Protein AF-A0A662M946-F1 (afdb_monomer)

pLDDT: mean 91.31, std 3.87, range [78.06, 96.06]

Secondary structure (DSSP, 8-state):
-EEEEEE---HHHHTT-PPPEEEEE-SSHHHHHHHHHHHHHHHTTS-EEEEEEE--GGGTPPPEEEE-

Solvent-accessible surface area (backbone atoms only — not comparable to full-atom values): 4042 Å² total; per-residue (Å²): 75,29,38,37,40,34,42,60,67,54,78,76,46,57,76,80,47,77,69,57,72,48,77,41,83,29,91,49,70,66,57,36,53,54,53,46,64,72,47,46,76,83,42,73,92,57,56,64,50,44,31,41,41,43,79,31,62,94,74,77,41,80,64,47,76,45,80,108

Radius of gyration: 13.46 Å; Cα contacts (8 Å, |Δi|>4): 97; chains: 1; bounding box: 33×20×36 Å

Sequence (68 aa):
MYLEIIEDLTEEELLTKQPQVIRIEVNDKDEALEKLKMLEPLFANRKYRKQLHYCYHDENKPCRIEEL

Foldseek 3Di:
DKKKKWFDDDPVCVVPDDIDIDIDDDDDPVRSVVVCVVCVVVCVVTDIWIWDWADPVVVVDDIDIGTD

Nearest PDB structures (fold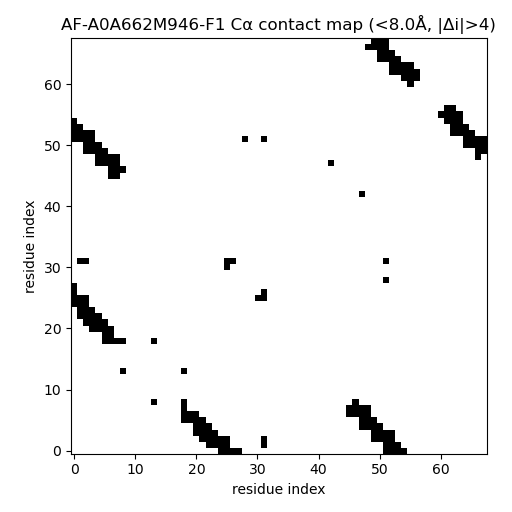seek):
  8ujt-assembly1_A  TM=3.554E-01  e=2.491E+00  Homo sapiens
  4eey-assembly1_A  TM=3.561E-01  e=4.154E+00  Homo sapiens

Structure (mmCIF, N/CA/C/O backbone):
data_AF-A0A662M946-F1
#
_entry.id   AF-A0A662M946-F1
#
loop_
_atom_site.group_PDB
_atom_site.id
_atom_site.type_symbol
_atom_site.label_atom_id
_atom_site.label_alt_id
_atom_sit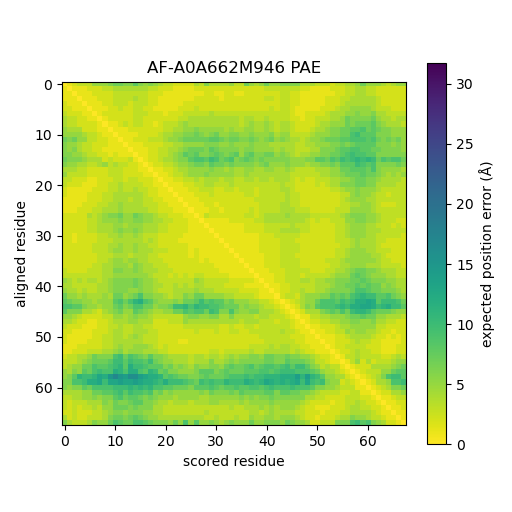e.label_comp_id
_atom_site.label_asym_id
_atom_site.label_entity_id
_atom_site.label_seq_id
_atom_site.pdbx_PDB_ins_code
_atom_site.Cartn_x
_atom_site.Cartn_y
_atom_site.Cartn_z
_atom_site.occupancy
_atom_site.B_iso_or_equiv
_atom_site.auth_seq_id
_atom_site.auth_comp_id
_atom_site.auth_asym_id
_atom_site.auth_atom_id
_atom_site.pdbx_PDB_model_num
ATOM 1 N N . MET A 1 1 ? 9.573 -1.940 -9.298 1.00 91.94 1 MET A N 1
ATOM 2 C CA . MET A 1 1 ? 8.657 -1.043 -8.549 1.00 91.94 1 MET A CA 1
ATOM 3 C C . MET A 1 1 ? 7.960 -1.879 -7.487 1.00 91.94 1 MET A C 1
ATOM 5 O O . MET A 1 1 ? 7.996 -3.097 -7.594 1.00 91.94 1 MET A O 1
ATOM 9 N N . TYR A 1 2 ? 7.371 -1.279 -6.455 1.00 95.44 2 TYR A N 1
ATOM 10 C CA . TYR A 1 2 ? 6.680 -2.041 -5.417 1.00 95.44 2 TYR A CA 1
ATOM 11 C C . TYR A 1 2 ? 5.249 -1.558 -5.215 1.00 95.44 2 TYR A C 1
ATOM 13 O O . TYR A 1 2 ? 5.015 -0.360 -5.105 1.00 95.44 2 TYR A O 1
ATOM 21 N N . LEU A 1 3 ? 4.315 -2.502 -5.126 1.00 96.06 3 LEU A N 1
ATOM 22 C CA . LEU A 1 3 ? 3.006 -2.292 -4.525 1.00 96.06 3 LEU A CA 1
ATOM 23 C C . LEU A 1 3 ? 3.156 -2.460 -3.014 1.00 96.06 3 LEU A C 1
ATOM 25 O O . LEU A 1 3 ? 3.571 -3.520 -2.542 1.00 96.06 3 LEU A O 1
ATOM 29 N N . GLU A 1 4 ? 2.816 -1.420 -2.266 1.00 95.94 4 GLU A N 1
ATOM 30 C CA . GLU A 1 4 ? 2.817 -1.412 -0.809 1.00 95.94 4 GLU A CA 1
ATOM 31 C C . GLU A 1 4 ? 1.384 -1.284 -0.293 1.00 95.94 4 GLU A C 1
ATOM 33 O O . GLU A 1 4 ? 0.640 -0.381 -0.676 1.00 95.94 4 GLU A O 1
ATOM 38 N N . ILE A 1 5 ? 1.002 -2.213 0.580 1.00 94.25 5 ILE A N 1
ATOM 39 C CA . ILE A 1 5 ? -0.282 -2.235 1.277 1.00 94.25 5 ILE A CA 1
ATOM 40 C C . ILE A 1 5 ? 0.045 -2.182 2.765 1.00 94.25 5 ILE A C 1
ATOM 42 O O . ILE A 1 5 ? 0.661 -3.105 3.303 1.00 94.25 5 ILE A O 1
ATOM 46 N N . ILE A 1 6 ? -0.303 -1.072 3.407 1.00 93.94 6 ILE A N 1
ATOM 47 C CA . ILE A 1 6 ? 0.103 -0.755 4.777 1.00 93.94 6 ILE A CA 1
ATOM 48 C C . ILE A 1 6 ? -1.149 -0.608 5.626 1.00 93.94 6 ILE A C 1
ATOM 50 O O . ILE A 1 6 ? -2.056 0.134 5.261 1.00 93.94 6 ILE A O 1
ATOM 54 N N . GLU A 1 7 ? -1.207 -1.334 6.736 1.00 93.75 7 GLU A N 1
ATOM 55 C CA . GLU A 1 7 ? -2.309 -1.244 7.690 1.00 93.75 7 GLU A CA 1
ATOM 56 C C . GLU A 1 7 ? -2.318 0.137 8.350 1.00 93.75 7 GLU A C 1
ATOM 58 O O . GLU A 1 7 ? -1.306 0.584 8.892 1.00 93.75 7 GLU A O 1
ATOM 63 N N . ASP A 1 8 ? -3.465 0.808 8.323 1.00 93.31 8 ASP A N 1
ATOM 64 C CA . ASP A 1 8 ? -3.660 2.046 9.067 1.00 93.31 8 ASP A CA 1
ATOM 65 C C . ASP A 1 8 ? -4.251 1.701 10.433 1.00 93.31 8 ASP A C 1
ATOM 67 O O . ASP A 1 8 ? -5.425 1.345 10.562 1.00 93.31 8 ASP A O 1
ATOM 71 N N . LEU A 1 9 ? -3.402 1.806 11.452 1.00 91.50 9 LEU A N 1
ATOM 72 C CA . LEU A 1 9 ? -3.768 1.615 12.848 1.00 91.50 9 LEU A CA 1
ATOM 73 C C . LEU A 1 9 ? -4.175 2.945 13.482 1.00 91.50 9 LEU A C 1
ATOM 75 O O . LEU A 1 9 ? -3.616 4.000 13.178 1.00 91.50 9 LEU A O 1
ATOM 79 N N . THR A 1 10 ? -5.132 2.886 14.401 1.00 90.81 10 THR A N 1
ATOM 80 C CA . THR A 1 10 ? -5.456 4.017 15.279 1.00 90.81 10 THR A CA 1
ATOM 81 C C . THR A 1 10 ? -4.342 4.272 16.303 1.00 90.81 10 THR A C 1
ATOM 83 O O . THR A 1 10 ? -3.496 3.409 16.546 1.00 90.81 10 THR A O 1
ATOM 86 N N . GLU A 1 11 ? -4.344 5.446 16.946 1.00 91.31 11 GLU A N 1
ATOM 87 C CA . GLU A 1 11 ? -3.360 5.779 17.993 1.00 91.31 11 GLU A CA 1
ATOM 88 C C . GLU A 1 11 ? -3.360 4.760 19.142 1.00 91.31 11 GLU A C 1
ATOM 90 O O . GLU A 1 11 ? -2.295 4.360 19.605 1.00 91.31 11 GLU A O 1
ATOM 95 N N . GLU A 1 12 ? -4.536 4.282 19.559 1.00 91.44 12 GLU A N 1
ATOM 96 C CA . GLU A 1 12 ? -4.666 3.256 20.601 1.00 91.44 12 GLU A CA 1
ATOM 97 C C . GLU A 1 12 ? -4.097 1.901 20.157 1.00 91.44 12 GLU A C 1
ATOM 99 O O . GLU A 1 12 ? -3.435 1.207 20.931 1.00 91.44 12 GLU A O 1
ATOM 104 N N . GLU A 1 13 ? -4.312 1.515 18.898 1.00 90.62 13 GLU A N 1
ATOM 105 C CA . GLU A 1 13 ? -3.774 0.265 18.360 1.00 90.62 13 GLU A CA 1
ATOM 106 C C . GLU A 1 13 ? -2.252 0.299 18.240 1.00 90.62 13 GLU A C 1
ATOM 108 O O . GLU A 1 13 ? -1.605 -0.704 18.542 1.00 90.62 13 GLU A O 1
ATOM 113 N N . LEU A 1 14 ? -1.670 1.449 17.888 1.00 91.00 14 LEU A N 1
ATOM 114 C CA . LEU A 1 14 ? -0.218 1.639 17.818 1.00 91.00 14 LEU A CA 1
ATOM 115 C C . LEU A 1 14 ? 0.488 1.441 19.169 1.00 91.00 14 LEU A C 1
ATOM 117 O O . LEU A 1 14 ? 1.679 1.134 19.193 1.00 91.00 14 LEU A O 1
ATOM 121 N N . LEU A 1 15 ? -0.227 1.556 20.296 1.00 93.19 15 LEU A N 1
ATOM 122 C CA . LEU A 1 15 ? 0.334 1.276 21.624 1.00 93.19 15 LEU A CA 1
ATOM 123 C C . LEU A 1 15 ? 0.604 -0.217 21.852 1.00 93.19 15 LEU A C 1
ATOM 125 O O . LEU A 1 15 ? 1.405 -0.573 22.715 1.00 93.19 15 LEU A O 1
ATOM 129 N N . THR A 1 16 ? -0.088 -1.095 21.121 1.00 94.06 16 THR A N 1
ATOM 130 C CA . THR A 1 16 ? -0.085 -2.545 21.383 1.00 94.06 16 THR A CA 1
ATOM 131 C C . THR A 1 16 ? 0.219 -3.399 20.156 1.00 94.06 16 THR A C 1
ATOM 133 O O . THR A 1 16 ? 0.487 -4.593 20.297 1.00 94.06 16 THR A O 1
ATOM 136 N N . LYS A 1 17 ? 0.199 -2.816 18.954 1.00 91.56 17 LYS A N 1
ATOM 137 C CA . LYS A 1 17 ? 0.384 -3.508 17.677 1.00 91.56 17 LYS A CA 1
ATOM 138 C C . LYS A 1 17 ? 1.294 -2.708 16.752 1.00 91.56 17 LYS A C 1
ATOM 140 O O . LYS A 1 17 ? 1.375 -1.487 16.830 1.00 91.56 17 LYS A O 1
ATOM 145 N N . GLN A 1 18 ? 1.946 -3.419 15.838 1.00 91.25 18 GLN A N 1
ATOM 146 C CA . GLN A 1 18 ? 2.670 -2.817 14.722 1.00 91.25 18 GLN A CA 1
ATOM 147 C C . GLN A 1 18 ? 1.848 -2.962 13.436 1.00 91.25 18 GLN A C 1
ATOM 149 O O . GLN A 1 18 ? 1.229 -4.015 13.254 1.00 91.25 18 GLN A O 1
ATOM 154 N N . PRO A 1 19 ? 1.856 -1.954 12.544 1.00 90.69 19 PRO A N 1
ATOM 155 C CA . PRO A 1 19 ? 1.188 -2.044 11.253 1.00 90.69 19 PRO A CA 1
ATOM 156 C C . PRO A 1 19 ? 1.688 -3.235 10.442 1.00 90.69 19 PRO A C 1
ATOM 158 O O . PRO A 1 19 ? 2.897 -3.417 10.269 1.00 90.69 19 PRO A O 1
ATOM 161 N N . GLN A 1 20 ? 0.769 -4.026 9.896 1.00 91.44 20 GLN A N 1
ATOM 162 C CA . GLN A 1 20 ? 1.138 -5.018 8.896 1.00 91.44 20 GLN A CA 1
ATOM 163 C C . GLN A 1 20 ? 1.449 -4.331 7.567 1.00 91.44 20 GLN A C 1
ATOM 165 O O . 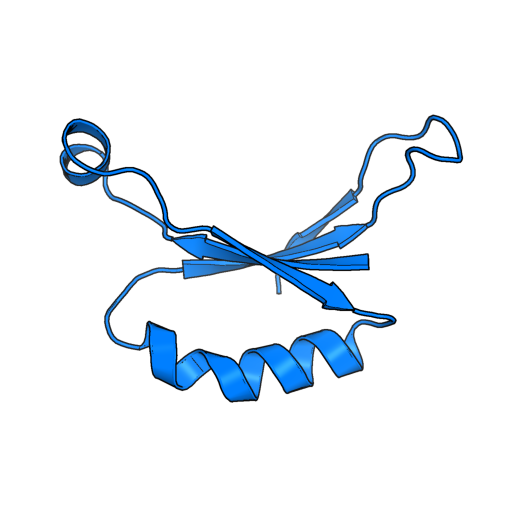GLN A 1 20 ? 0.680 -3.501 7.081 1.00 91.44 20 GLN A O 1
ATOM 170 N N . VAL A 1 21 ? 2.583 -4.697 6.971 1.00 91.75 21 VAL A N 1
ATOM 171 C CA . VAL A 1 21 ? 3.022 -4.173 5.677 1.00 91.75 21 VAL A CA 1
ATOM 172 C C . VAL A 1 21 ? 3.235 -5.329 4.722 1.00 91.75 21 VAL A C 1
ATOM 174 O O . VAL A 1 21 ? 3.993 -6.256 5.005 1.00 91.75 21 VAL A O 1
ATOM 177 N N . ILE A 1 22 ? 2.584 -5.249 3.569 1.00 92.38 22 ILE A N 1
ATOM 178 C CA . ILE A 1 22 ? 2.806 -6.151 2.448 1.00 92.38 22 ILE A CA 1
ATOM 179 C C . ILE A 1 22 ? 3.452 -5.342 1.338 1.00 92.38 22 ILE A C 1
ATOM 181 O O . ILE A 1 22 ? 2.925 -4.317 0.913 1.00 92.38 22 ILE A O 1
ATOM 185 N N . ARG A 1 23 ? 4.613 -5.811 0.885 1.00 94.50 23 ARG A N 1
ATOM 186 C CA . ARG A 1 23 ? 5.395 -5.188 -0.177 1.00 94.50 23 ARG A CA 1
ATOM 187 C C . ARG A 1 23 ? 5.644 -6.217 -1.260 1.00 94.50 23 ARG A C 1
ATOM 189 O O . ARG A 1 23 ? 6.261 -7.247 -1.001 1.00 94.50 23 ARG A O 1
ATOM 196 N N . ILE A 1 24 ? 5.141 -5.944 -2.455 1.00 94.44 24 ILE A N 1
ATOM 197 C CA . ILE A 1 24 ? 5.181 -6.877 -3.578 1.00 94.44 24 ILE A CA 1
ATOM 198 C C . ILE A 1 24 ? 5.865 -6.189 -4.740 1.00 94.44 24 ILE A C 1
ATOM 200 O O . ILE A 1 24 ? 5.476 -5.092 -5.133 1.00 94.44 24 ILE A O 1
ATOM 204 N N . GLU A 1 25 ? 6.882 -6.837 -5.292 1.00 95.31 25 GLU A N 1
ATOM 205 C CA . GLU A 1 25 ? 7.523 -6.354 -6.505 1.00 95.31 25 GLU A CA 1
ATOM 206 C C . GLU A 1 25 ? 6.565 -6.466 -7.701 1.00 95.31 25 GLU A C 1
ATOM 208 O O . GLU A 1 25 ? 5.854 -7.463 -7.882 1.00 95.31 25 GLU A O 1
ATOM 213 N N . VAL A 1 26 ? 6.516 -5.394 -8.483 1.00 95.06 26 VAL A N 1
ATOM 214 C CA . VAL A 1 26 ? 5.680 -5.224 -9.672 1.00 95.06 26 VAL A CA 1
ATOM 215 C C . VAL A 1 26 ? 6.492 -4.517 -10.751 1.00 95.06 26 VAL A C 1
ATOM 217 O O . VAL A 1 26 ? 7.351 -3.671 -10.458 1.00 95.06 26 VAL A O 1
ATOM 220 N N . ASN A 1 27 ? 6.216 -4.867 -12.000 1.00 93.19 27 ASN A N 1
ATOM 221 C CA . ASN A 1 27 ? 6.876 -4.295 -13.164 1.00 93.19 27 ASN A CA 1
ATOM 222 C C . ASN A 1 27 ? 6.235 -2.961 -13.553 1.00 93.19 27 ASN A C 1
ATOM 224 O O . ASN A 1 27 ? 6.944 -1.987 -13.802 1.00 93.19 27 ASN A O 1
ATOM 228 N N . ASP A 1 28 ? 4.903 -2.898 -13.531 1.00 92.94 28 ASP A N 1
ATOM 229 C CA . ASP A 1 28 ? 4.124 -1.733 -13.939 1.00 92.94 28 ASP A CA 1
ATOM 230 C C . ASP A 1 28 ? 2.864 -1.527 -13.074 1.00 92.94 28 ASP A C 1
ATOM 232 O O . ASP A 1 28 ? 2.586 -2.259 -12.116 1.00 92.94 28 ASP A O 1
ATOM 236 N N . LYS A 1 29 ? 2.162 -0.422 -13.347 1.00 92.81 29 LYS A N 1
ATOM 237 C CA . LYS A 1 29 ? 0.984 0.001 -12.585 1.00 92.81 29 LYS A CA 1
ATOM 238 C C . LYS A 1 29 ? -0.206 -0.925 -12.830 1.00 92.81 29 LYS A C 1
ATOM 240 O O . LYS A 1 29 ? -0.997 -1.122 -11.911 1.00 92.81 29 LYS A O 1
ATOM 245 N N . ASP A 1 30 ? -0.318 -1.508 -14.018 1.00 94.56 30 ASP A N 1
ATOM 246 C CA . ASP A 1 30 ? -1.423 -2.399 -14.360 1.00 94.56 30 ASP A CA 1
ATOM 247 C C . ASP A 1 30 ? -1.292 -3.722 -13.595 1.00 94.56 30 ASP A C 1
ATOM 249 O O . ASP A 1 30 ? -2.241 -4.137 -12.929 1.00 94.56 30 ASP A O 1
ATOM 253 N N . GLU A 1 31 ? -0.088 -4.304 -13.546 1.00 95.12 31 GLU A N 1
ATOM 254 C CA . GLU A 1 31 ? 0.224 -5.476 -12.720 1.00 95.12 31 GLU A CA 1
ATOM 255 C C . GLU A 1 31 ? -0.069 -5.202 -11.238 1.00 95.12 31 GLU A C 1
ATOM 257 O O . GLU A 1 31 ? -0.624 -6.047 -10.529 1.00 95.12 31 GLU A O 1
ATOM 262 N N . ALA A 1 32 ? 0.269 -4.007 -10.749 1.00 94.81 32 ALA A N 1
ATOM 263 C CA . ALA A 1 32 ? -0.030 -3.623 -9.376 1.00 94.81 32 ALA A CA 1
ATOM 264 C C . ALA A 1 32 ? -1.537 -3.577 -9.096 1.00 94.81 32 ALA A C 1
ATOM 266 O O . ALA A 1 32 ? -1.980 -4.084 -8.065 1.00 94.81 32 ALA A O 1
ATOM 267 N N . LEU A 1 33 ? -2.332 -3.015 -10.008 1.00 94.62 33 LEU A N 1
ATOM 268 C CA . LEU A 1 33 ? -3.789 -2.962 -9.879 1.00 94.62 33 LEU A CA 1
ATOM 269 C C . LEU A 1 33 ? -4.423 -4.357 -9.958 1.00 94.62 33 LEU A C 1
ATOM 271 O O . LEU A 1 33 ? -5.37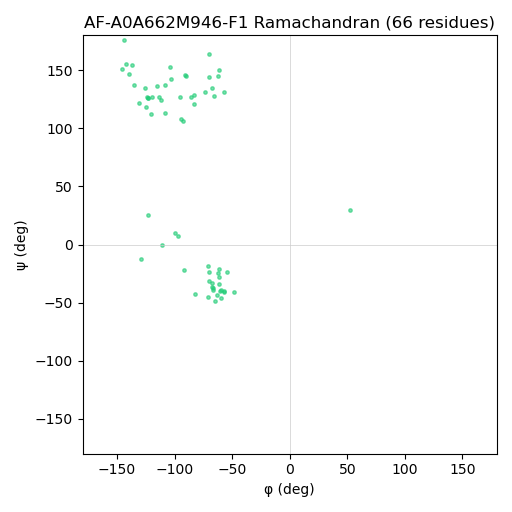3 -4.639 -9.226 1.00 94.62 33 LEU A O 1
ATOM 275 N N . GLU A 1 34 ? -3.900 -5.247 -10.800 1.00 95.19 34 GLU A N 1
ATOM 276 C CA . GLU A 1 34 ? -4.349 -6.640 -10.865 1.00 95.19 34 GLU A CA 1
ATOM 277 C C . GLU A 1 34 ? -4.055 -7.392 -9.564 1.00 95.19 34 GLU A C 1
ATOM 279 O O . GLU A 1 34 ? -4.959 -8.002 -8.983 1.00 95.19 34 GLU A O 1
ATOM 284 N N . LYS A 1 35 ? -2.824 -7.293 -9.043 1.00 94.06 35 LYS A N 1
ATOM 285 C CA . LYS A 1 35 ? -2.464 -7.883 -7.744 1.00 94.06 35 LYS A CA 1
ATOM 286 C C . LYS A 1 35 ? -3.292 -7.302 -6.608 1.00 94.06 35 LYS A C 1
ATOM 288 O O . LYS A 1 35 ? -3.749 -8.049 -5.744 1.00 94.06 35 LYS A O 1
ATOM 293 N N . LEU A 1 36 ? -3.539 -5.996 -6.625 1.00 92.50 36 LEU A N 1
ATOM 294 C CA . LEU A 1 36 ? -4.359 -5.334 -5.623 1.00 92.50 36 LEU A CA 1
ATOM 295 C C . LEU A 1 36 ? -5.786 -5.898 -5.596 1.00 92.50 36 LEU A C 1
ATOM 297 O O . LEU A 1 36 ? -6.272 -6.228 -4.519 1.00 92.50 36 LEU A O 1
ATOM 301 N N . LYS A 1 37 ? -6.426 -6.083 -6.758 1.00 92.69 37 LYS A N 1
ATOM 302 C CA . LYS A 1 37 ? -7.767 -6.692 -6.852 1.00 92.69 37 LYS A CA 1
ATOM 303 C C . LYS A 1 37 ? -7.804 -8.113 -6.289 1.00 92.69 37 LYS A C 1
ATOM 305 O O . LYS A 1 37 ? -8.774 -8.486 -5.637 1.00 92.69 37 LY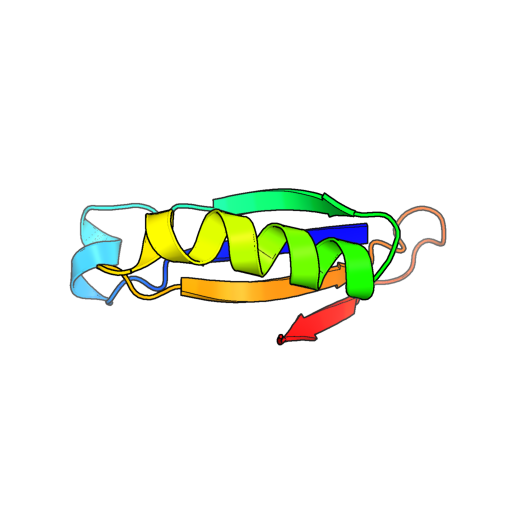S A O 1
ATOM 310 N N . MET A 1 38 ? -6.755 -8.903 -6.522 1.00 91.75 38 MET A N 1
ATOM 311 C CA . MET A 1 38 ? -6.663 -10.266 -5.983 1.00 91.75 38 MET A CA 1
ATOM 312 C C . MET A 1 38 ? -6.510 -10.287 -4.457 1.00 91.75 38 MET A C 1
ATOM 314 O O . MET A 1 38 ? -7.003 -11.205 -3.805 1.00 91.75 38 MET A O 1
ATOM 318 N N . LEU A 1 39 ? -5.827 -9.293 -3.887 1.00 89.94 39 LEU A N 1
ATOM 319 C CA . LEU A 1 39 ? -5.526 -9.235 -2.456 1.00 89.94 39 LEU A CA 1
ATOM 320 C C . LEU A 1 39 ? -6.578 -8.477 -1.640 1.00 89.94 39 LEU A C 1
ATOM 322 O O . LEU A 1 39 ? -6.697 -8.714 -0.443 1.00 89.94 39 LEU A O 1
ATOM 326 N N . GLU A 1 40 ? -7.361 -7.598 -2.264 1.00 87.00 40 GLU A N 1
ATOM 327 C CA . GLU A 1 40 ? -8.398 -6.792 -1.613 1.00 87.00 40 GLU A CA 1
ATOM 328 C C . GLU A 1 40 ? -9.346 -7.592 -0.692 1.00 87.00 40 GLU A C 1
ATOM 330 O O . GLU A 1 40 ? -9.585 -7.138 0.432 1.00 87.00 40 GLU A O 1
ATOM 335 N N . PRO A 1 41 ? -9.804 -8.812 -1.049 1.00 89.81 41 PRO A N 1
ATOM 336 C CA . PRO A 1 41 ? -10.632 -9.625 -0.156 1.00 89.81 41 PRO A CA 1
ATOM 337 C C . PRO A 1 41 ? -9.946 -10.019 1.161 1.00 89.81 41 PRO A C 1
ATOM 339 O O . PRO A 1 41 ? -10.625 -10.208 2.169 1.00 89.81 41 PRO A O 1
ATOM 342 N N . LEU A 1 42 ? -8.612 -10.125 1.185 1.00 85.62 42 LEU A N 1
ATOM 343 C CA . LEU A 1 42 ? -7.845 -10.485 2.387 1.00 85.62 42 LEU A CA 1
ATOM 344 C C . LEU A 1 42 ? -7.832 -9.360 3.430 1.00 85.62 42 LEU A C 1
ATOM 346 O O . LEU A 1 42 ? -7.561 -9.602 4.605 1.00 85.62 42 LEU A O 1
ATOM 350 N N . PHE A 1 43 ? -8.145 -8.137 3.005 1.00 83.56 43 PHE A N 1
ATOM 351 C CA . PHE A 1 43 ? -8.036 -6.925 3.808 1.00 83.56 43 PHE A CA 1
ATOM 352 C C . PHE A 1 43 ? -9.386 -6.304 4.173 1.00 83.56 43 PHE A C 1
ATOM 354 O O . PHE A 1 43 ? -9.416 -5.307 4.886 1.00 83.56 43 PHE A O 1
ATOM 361 N N . ALA A 1 44 ? -10.501 -6.897 3.737 1.00 78.06 44 ALA A N 1
ATOM 362 C CA . ALA A 1 44 ? -11.841 -6.302 3.793 1.00 78.06 44 ALA A CA 1
ATOM 363 C C . ALA A 1 44 ? -12.304 -5.832 5.190 1.00 78.06 44 ALA A C 1
ATOM 365 O O . ALA A 1 44 ? -13.153 -4.951 5.292 1.00 78.06 44 ALA A O 1
ATOM 366 N N . ASN A 1 45 ? -11.745 -6.391 6.266 1.00 82.12 45 ASN A N 1
ATOM 367 C CA . ASN A 1 45 ? -12.127 -6.077 7.648 1.00 82.12 45 ASN A CA 1
ATOM 368 C C . ASN A 1 45 ? -11.187 -5.087 8.351 1.00 82.12 45 ASN A C 1
ATOM 370 O O . ASN A 1 45 ? -11.254 -4.935 9.570 1.00 82.12 45 ASN A O 1
ATOM 374 N N . ARG A 1 46 ? -10.267 -4.460 7.621 1.00 83.31 46 ARG A N 1
ATOM 375 C CA . ARG A 1 46 ? -9.209 -3.614 8.180 1.00 83.31 46 ARG A 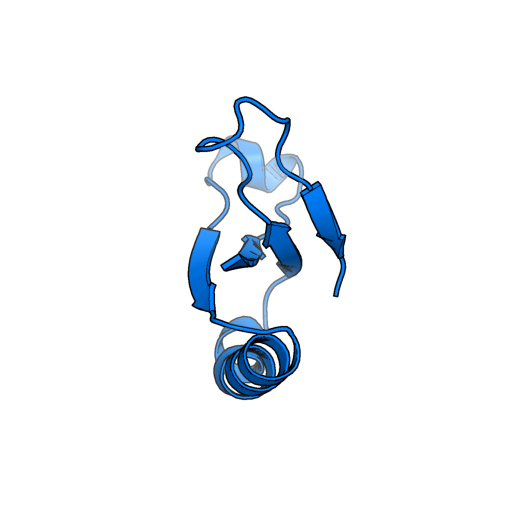CA 1
ATOM 376 C C . ARG A 1 46 ? -8.962 -2.421 7.268 1.00 83.31 46 ARG A C 1
ATOM 378 O O . ARG A 1 46 ? -9.234 -2.465 6.071 1.00 83.31 46 ARG A O 1
ATOM 385 N N . LYS A 1 47 ? -8.444 -1.339 7.843 1.00 89.44 47 LYS A N 1
ATOM 386 C CA . LYS A 1 47 ? -8.058 -0.162 7.068 1.00 89.44 47 LYS A CA 1
ATOM 387 C C . LYS A 1 47 ? -6.641 -0.350 6.559 1.00 89.44 47 LYS A C 1
ATOM 389 O O . LYS A 1 47 ? -5.736 -0.634 7.337 1.00 89.44 47 LYS A O 1
ATOM 394 N N . TYR A 1 48 ? -6.473 -0.186 5.256 1.00 92.06 48 TYR A N 1
ATOM 395 C CA . TYR A 1 48 ? -5.172 -0.221 4.616 1.00 92.06 48 TYR A CA 1
ATOM 396 C C . TYR A 1 48 ? -5.060 0.924 3.623 1.00 92.06 48 TYR A C 1
ATOM 398 O O . TYR A 1 48 ? -5.979 1.147 2.829 1.00 92.06 48 TYR A O 1
ATOM 406 N N . ARG A 1 49 ? -3.900 1.575 3.615 1.00 93.00 49 ARG A N 1
ATOM 407 C CA . ARG A 1 49 ? -3.475 2.448 2.524 1.00 93.00 49 ARG A CA 1
ATOM 408 C C . ARG A 1 49 ? -2.695 1.655 1.486 1.00 93.00 49 ARG A C 1
ATOM 410 O O . ARG A 1 49 ? -1.974 0.707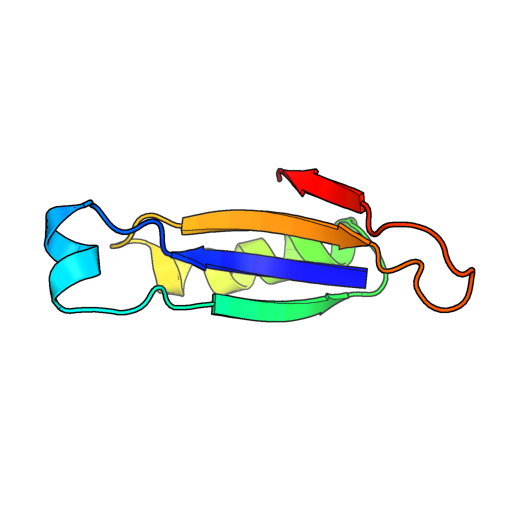 1.812 1.00 93.00 49 ARG A O 1
ATOM 417 N N . LYS A 1 50 ? -2.864 2.044 0.226 1.00 94.12 50 LYS A N 1
ATOM 418 C CA . LYS A 1 50 ? -2.328 1.364 -0.954 1.00 94.12 50 LYS A CA 1
ATOM 419 C C . LYS A 1 50 ? -1.478 2.376 -1.714 1.00 94.12 50 LYS A C 1
ATOM 421 O O . LYS A 1 50 ? -1.953 3.465 -2.022 1.00 94.12 50 LYS A O 1
ATOM 426 N N . GLN A 1 51 ? -0.227 2.041 -1.994 1.00 95.81 51 GLN A N 1
ATOM 427 C CA . GLN A 1 51 ? 0.685 2.957 -2.675 1.00 95.81 51 GLN A CA 1
ATOM 428 C C . GLN A 1 51 ? 1.658 2.212 -3.589 1.00 95.81 51 GLN A C 1
ATOM 430 O O . GLN A 1 51 ? 2.028 1.065 -3.338 1.00 95.81 51 GLN A O 1
ATOM 435 N N . LEU A 1 52 ? 2.096 2.883 -4.648 1.00 95.88 52 LEU A N 1
ATOM 436 C CA . LEU A 1 52 ? 3.211 2.480 -5.487 1.00 95.88 52 LEU A CA 1
ATOM 437 C C . LEU A 1 52 ? 4.483 3.174 -5.032 1.00 95.88 52 LEU A C 1
ATOM 439 O O . LEU A 1 52 ? 4.554 4.398 -4.962 1.00 95.88 52 LEU A O 1
ATOM 443 N N . HIS A 1 53 ? 5.512 2.378 -4.789 1.00 95.12 53 HIS A N 1
ATOM 444 C CA . HIS A 1 53 ? 6.842 2.835 -4.440 1.00 95.12 53 HIS A CA 1
ATOM 44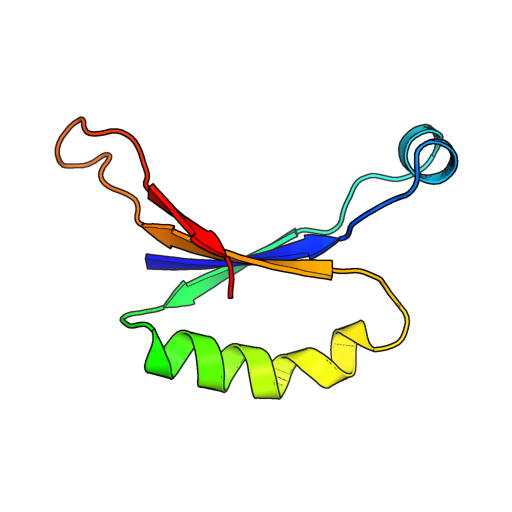5 C C . HIS A 1 53 ? 7.793 2.589 -5.615 1.00 95.12 53 HIS A C 1
ATOM 447 O O . HIS A 1 53 ? 8.133 1.455 -5.974 1.00 95.12 53 HIS A O 1
ATOM 453 N N . TYR A 1 54 ? 8.258 3.687 -6.199 1.00 92.38 54 TYR A N 1
ATOM 454 C CA . TYR A 1 54 ? 9.280 3.729 -7.234 1.00 92.38 54 TYR A CA 1
ATOM 455 C C . TYR A 1 54 ? 10.644 3.963 -6.574 1.00 92.38 54 TYR A C 1
ATOM 457 O O . TYR A 1 54 ? 10.915 5.051 -6.058 1.00 92.38 54 TYR A O 1
ATOM 465 N N . CYS A 1 55 ? 11.491 2.932 -6.550 1.00 88.50 55 CYS A N 1
ATOM 466 C CA . CYS A 1 55 ? 12.853 3.042 -6.032 1.00 88.50 55 CYS A CA 1
ATOM 467 C C . CYS A 1 55 ? 13.783 3.605 -7.112 1.00 88.50 55 CYS A C 1
ATOM 469 O O . CYS A 1 55 ? 13.845 3.054 -8.207 1.00 88.50 55 CYS A O 1
ATOM 471 N N . TYR A 1 56 ? 14.535 4.654 -6.775 1.00 88.12 56 TYR A N 1
ATOM 472 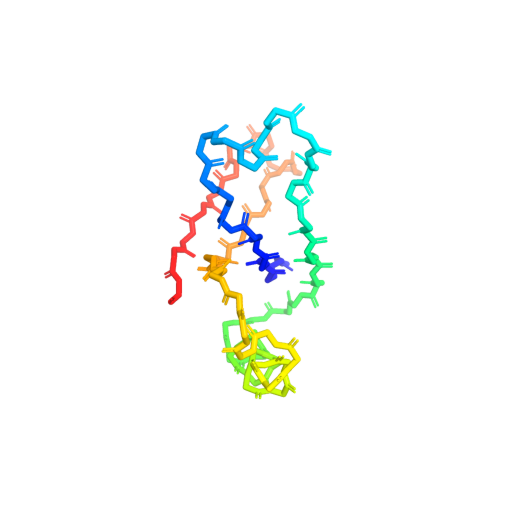C CA . TYR A 1 56 ? 15.556 5.254 -7.647 1.00 88.12 56 TYR A CA 1
ATOM 473 C C . TYR A 1 56 ? 16.944 5.270 -6.984 1.00 88.12 56 TYR A C 1
ATOM 475 O O . TYR A 1 56 ? 17.790 6.107 -7.304 1.00 88.12 56 TYR A O 1
ATOM 483 N N . HIS A 1 57 ? 17.184 4.352 -6.040 1.00 82.19 57 HIS A N 1
ATOM 484 C CA . HIS A 1 57 ? 18.445 4.276 -5.297 1.00 82.19 57 HIS A CA 1
ATOM 485 C C . HIS A 1 57 ? 19.652 4.013 -6.202 1.00 82.19 57 HIS A C 1
ATOM 487 O O . HIS A 1 57 ? 20.712 4.576 -5.951 1.00 82.19 57 HIS A O 1
ATOM 493 N N . ASP A 1 58 ? 19.478 3.248 -7.284 1.00 84.31 58 ASP A N 1
ATOM 494 C CA . ASP A 1 58 ? 20.543 3.002 -8.267 1.00 84.31 58 ASP A CA 1
ATOM 495 C C . ASP A 1 58 ? 21.002 4.295 -8.965 1.00 84.31 58 ASP A C 1
ATOM 497 O O . ASP A 1 58 ? 22.142 4.403 -9.410 1.00 84.31 58 ASP A O 1
ATOM 501 N N . GLU A 1 59 ? 20.135 5.311 -9.014 1.00 86.25 59 GLU A N 1
ATOM 502 C CA . GLU A 1 59 ? 20.436 6.635 -9.563 1.00 86.25 59 GLU A CA 1
ATOM 503 C C . GLU A 1 59 ? 20.823 7.662 -8.481 1.00 86.25 59 GLU A C 1
ATOM 505 O O . GLU A 1 59 ? 20.934 8.851 -8.785 1.00 86.25 59 GLU A O 1
ATOM 510 N N . ASN A 1 60 ? 20.993 7.244 -7.216 1.00 87.06 60 ASN A N 1
ATOM 511 C CA . ASN A 1 60 ? 21.152 8.129 -6.051 1.00 87.06 60 ASN A CA 1
ATOM 512 C C . ASN A 1 60 ? 20.045 9.199 -5.931 1.00 87.06 60 ASN A C 1
ATOM 514 O O . ASN A 1 60 ? 20.269 10.297 -5.413 1.00 87.06 60 ASN A O 1
ATOM 518 N N . LYS A 1 61 ? 18.835 8.894 -6.407 1.00 86.94 61 LYS A N 1
ATOM 519 C CA . LYS A 1 61 ? 17.673 9.786 -6.325 1.00 86.94 61 LYS A CA 1
ATOM 520 C C . LYS A 1 61 ? 16.710 9.327 -5.229 1.00 86.94 61 LYS A C 1
ATOM 522 O O . LYS A 1 61 ? 16.651 8.134 -4.922 1.00 86.94 61 LYS A O 1
ATOM 527 N N . PRO A 1 62 ? 15.933 10.256 -4.639 1.00 88.75 62 PRO A N 1
ATOM 528 C CA . PRO A 1 62 ? 14.916 9.892 -3.665 1.00 88.75 62 PRO A CA 1
ATOM 529 C C . PRO A 1 62 ? 13.858 8.998 -4.309 1.00 88.75 62 PRO A C 1
ATOM 531 O O . PRO A 1 62 ? 13.493 9.187 -5.471 1.00 88.75 62 PRO A O 1
ATOM 534 N N . CYS A 1 63 ? 13.336 8.050 -3.537 1.00 91.19 63 CYS A N 1
ATOM 535 C CA . CYS A 1 63 ? 12.177 7.276 -3.951 1.00 91.19 63 CYS A CA 1
ATOM 536 C C . CYS A 1 63 ? 10.960 8.177 -4.175 1.00 91.19 63 CYS A C 1
ATOM 538 O O . CYS A 1 63 ? 10.780 9.190 -3.494 1.00 91.19 63 CYS A O 1
ATOM 540 N N . ARG A 1 64 ? 10.089 7.764 -5.094 1.00 92.94 64 ARG A N 1
ATOM 541 C CA . ARG A 1 64 ? 8.775 8.379 -5.294 1.00 92.94 64 ARG A CA 1
ATOM 542 C C . ARG A 1 64 ? 7.696 7.431 -4.795 1.00 92.94 64 ARG A C 1
ATOM 544 O O . ARG A 1 64 ? 7.753 6.234 -5.071 1.00 92.94 64 ARG A O 1
ATOM 551 N N . ILE A 1 65 ? 6.715 7.985 -4.095 1.00 93.56 65 ILE A N 1
ATOM 552 C CA . ILE A 1 65 ? 5.523 7.271 -3.642 1.00 93.56 65 ILE A CA 1
ATOM 553 C C . ILE A 1 65 ? 4.313 7.883 -4.351 1.00 93.56 65 ILE A C 1
ATOM 555 O O . ILE A 1 65 ? 4.230 9.103 -4.490 1.00 93.56 65 ILE A O 1
ATOM 559 N N . GLU A 1 66 ? 3.411 7.039 -4.840 1.00 94.12 66 GLU A N 1
ATOM 560 C CA . GLU A 1 66 ? 2.150 7.431 -5.472 1.00 94.12 66 GLU A CA 1
ATOM 561 C C . GLU A 1 66 ? 1.005 6.627 -4.852 1.00 94.12 66 GLU A C 1
ATOM 563 O O . GLU A 1 66 ? 1.036 5.401 -4.888 1.00 94.12 66 GLU A O 1
ATOM 568 N N . GLU A 1 67 ? 0.011 7.294 -4.270 1.00 91.44 67 GLU A N 1
ATOM 569 C CA . GLU A 1 67 ? -1.177 6.629 -3.720 1.00 91.44 67 GLU A CA 1
ATOM 570 C C . GLU A 1 67 ? -2.064 6.065 -4.845 1.00 91.44 67 GLU A C 1
ATOM 572 O O . GLU A 1 67 ? -2.159 6.658 -5.926 1.00 91.44 67 GLU A O 1
ATOM 577 N N . LEU A 1 68 ? -2.678 4.903 -4.592 1.00 85.00 68 LEU A N 1
ATOM 578 C CA . LEU A 1 68 ? -3.562 4.187 -5.523 1.00 85.00 68 LEU A CA 1
ATOM 579 C C . LEU A 1 68 ? -5.034 4.268 -5.117 1.00 85.00 68 LEU A C 1
ATOM 581 O O . LEU A 1 68 ? -5.328 4.065 -3.917 1.00 85.00 68 LEU A O 1
#

Mean predicted aligned error: 3.91 Å